Protein AF-A0A223ZF41-F1 (afdb_monomer)

Radius of gyration: 22.11 Å; Cα contacts (8 Å, |Δi|>4): 193; chains: 1; bounding box: 45×50×50 Å

Sequence (169 aa):
MKNIIARFKVYTRKSFEDLRRVLDEKYCWKCPQRSTRENIGCREADAWMRLRSALEDELRAHLMETLGRDQFDRVLLRMRERECTGDLRIIRRRGEYLVVVDSVSGIKIGHEVLVGSRVLRVKKLAGVRLITDHGEHPLHEIEGRVLGRIGPRHQLYRELMNWRNGNGS

pLDDT: mean 87.87, std 9.09, range [41.66, 97.25]

Solvent-accessible surface area (backbone atoms only — not comparable to full-atom values): 9514 Å² total; per-residue (Å²): 110,74,67,59,57,49,52,49,53,53,52,52,52,50,54,44,54,54,46,36,50,52,43,47,73,73,51,39,79,79,37,94,58,48,94,48,49,90,78,68,44,62,53,61,51,52,38,49,54,52,54,50,49,52,51,54,51,51,53,50,51,53,42,38,72,74,56,34,68,74,53,32,50,47,53,50,31,53,53,46,59,72,70,45,66,75,44,81,43,79,44,82,53,98,88,24,34,36,36,28,33,43,40,64,73,88,74,52,71,69,41,40,31,30,41,84,99,41,81,40,43,32,68,43,81,56,90,67,27,36,31,36,82,88,46,78,42,52,49,61,59,37,65,14,34,52,79,46,74,40,38,86,88,35,75,67,36,56,56,57,53,50,54,57,59,64,76,70,111

Nearest PDB structures (foldseek):
  4ylb-assembly1_D  TM=3.754E-01  e=7.668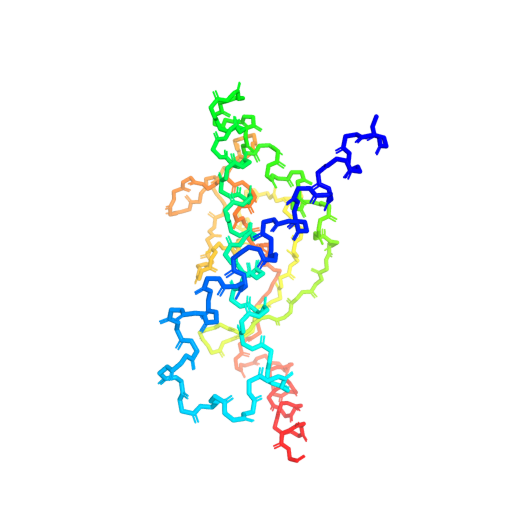E+00  Saccharolobus solfataricus 98/2
  4uoi-assembly4_B-3  TM=2.811E-01  e=7.227E+00  Hepatitis C virus (isolate H77)
  1s9v-assembly1_B  TM=2.326E-01  e=8.137E+00  Homo sapiens

Structure (mmCIF, N/CA/C/O backbone):
data_AF-A0A223ZF41-F1
#
_entry.id   AF-A0A223ZF41-F1
#
loop_
_atom_site.group_PDB
_atom_site.id
_atom_site.type_symbol
_atom_site.label_atom_id
_atom_site.label_alt_id
_atom_site.label_comp_id
_atom_site.label_asym_id
_atom_site.label_entity_id
_atom_site.label_seq_id
_atom_site.pdbx_PDB_ins_code
_atom_site.Cartn_x
_atom_site.Cartn_y
_atom_site.Cartn_z
_atom_site.occupancy
_atom_site.B_iso_or_equiv
_atom_site.auth_seq_id
_atom_site.auth_comp_id
_atom_site.auth_asym_id
_atom_site.auth_atom_id
_atom_site.pdbx_PDB_model_num
ATOM 1 N N . MET A 1 1 ? -0.653 12.773 -23.889 1.00 60.06 1 MET A N 1
ATOM 2 C CA . MET A 1 1 ? -0.792 11.591 -22.998 1.00 60.06 1 MET A CA 1
ATOM 3 C C . MET A 1 1 ? -0.501 10.254 -23.685 1.00 60.06 1 MET A C 1
ATOM 5 O O . MET A 1 1 ? 0.450 9.608 -23.266 1.00 60.06 1 MET A O 1
ATOM 9 N N . LYS A 1 2 ? -1.228 9.845 -24.746 1.00 68.44 2 LYS A N 1
ATOM 10 C CA . LYS A 1 2 ? -1.024 8.532 -25.414 1.00 68.44 2 LYS A CA 1
ATOM 11 C C . LYS A 1 2 ? 0.433 8.260 -25.850 1.00 68.44 2 LYS A C 1
ATOM 13 O O . LYS A 1 2 ? 0.924 7.158 -25.640 1.00 68.44 2 LYS A O 1
ATOM 18 N N . ASN A 1 3 ? 1.145 9.274 -26.354 1.00 87.19 3 ASN A N 1
ATOM 19 C CA . ASN A 1 3 ? 2.551 9.157 -26.775 1.00 87.19 3 ASN A CA 1
ATOM 20 C C . ASN A 1 3 ? 3.526 8.903 -25.594 1.00 87.19 3 ASN A C 1
ATOM 22 O O . ASN A 1 3 ? 4.426 8.076 -25.691 1.00 87.19 3 ASN A O 1
ATOM 26 N N . ILE A 1 4 ? 3.318 9.534 -24.430 1.00 92.25 4 ILE A N 1
ATOM 27 C CA . ILE A 1 4 ? 4.204 9.358 -23.260 1.00 92.25 4 ILE A CA 1
ATOM 28 C C . ILE A 1 4 ? 4.095 7.933 -22.708 1.00 92.25 4 ILE A C 1
ATOM 30 O O . ILE A 1 4 ? 5.114 7.278 -22.514 1.00 92.25 4 ILE A O 1
ATOM 34 N N . ILE A 1 5 ? 2.867 7.432 -22.530 1.00 92.81 5 ILE A N 1
ATOM 35 C CA . ILE A 1 5 ? 2.628 6.061 -22.053 1.00 92.81 5 ILE A CA 1
ATOM 36 C C . ILE A 1 5 ? 3.175 5.039 -23.057 1.00 92.81 5 ILE A C 1
ATOM 38 O O . ILE A 1 5 ? 3.758 4.038 -22.652 1.00 92.81 5 ILE A O 1
ATOM 42 N N . ALA A 1 6 ? 3.025 5.284 -24.363 1.00 93.25 6 ALA A N 1
ATOM 43 C CA . ALA A 1 6 ? 3.580 4.405 -25.390 1.00 93.25 6 ALA A CA 1
ATOM 44 C C . ALA A 1 6 ? 5.115 4.339 -25.325 1.00 93.25 6 ALA A C 1
ATOM 46 O O . ALA A 1 6 ? 5.667 3.241 -25.306 1.00 93.25 6 ALA A O 1
ATOM 47 N N . ARG A 1 7 ? 5.799 5.488 -25.210 1.00 94.81 7 ARG A N 1
ATOM 48 C CA . ARG A 1 7 ? 7.260 5.522 -25.018 1.00 94.81 7 ARG A CA 1
ATOM 49 C C . ARG A 1 7 ? 7.679 4.784 -23.754 1.00 94.81 7 ARG A C 1
ATOM 51 O O . ARG A 1 7 ? 8.583 3.961 -23.817 1.00 94.81 7 ARG A O 1
ATOM 58 N N . PHE A 1 8 ? 6.991 5.022 -22.636 1.00 93.81 8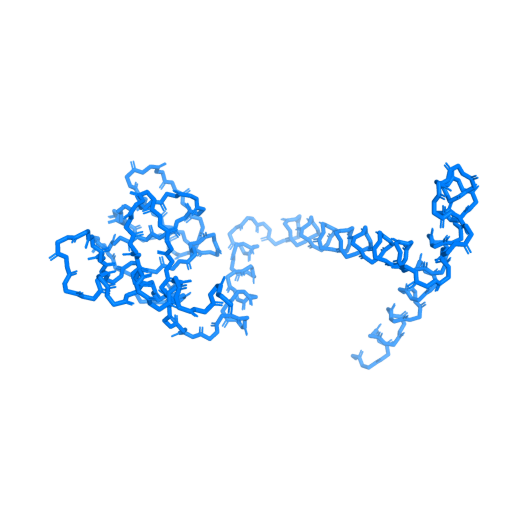 PHE A N 1
ATOM 59 C CA . PHE A 1 8 ? 7.268 4.313 -21.388 1.00 93.81 8 PHE A CA 1
ATOM 60 C C . PHE A 1 8 ? 7.153 2.796 -21.569 1.00 93.81 8 PHE A C 1
ATOM 62 O O . PHE A 1 8 ? 8.096 2.083 -21.254 1.00 93.81 8 PHE A O 1
ATOM 69 N N . LYS A 1 9 ? 6.073 2.304 -22.194 1.00 93.12 9 LYS A N 1
ATOM 70 C CA . LYS A 1 9 ? 5.897 0.871 -22.490 1.00 93.12 9 LYS A CA 1
ATOM 71 C C . LYS A 1 9 ? 7.050 0.280 -23.310 1.00 93.12 9 LYS A C 1
ATOM 73 O O . LYS A 1 9 ? 7.448 -0.853 -23.048 1.00 93.12 9 LYS A O 1
ATOM 78 N N . VAL A 1 10 ? 7.583 1.022 -24.285 1.00 95.00 10 VAL A N 1
ATOM 79 C CA . VAL A 1 10 ? 8.747 0.584 -25.078 1.00 95.00 10 VAL A CA 1
ATOM 80 C C . VAL A 1 10 ? 9.994 0.470 -24.199 1.00 95.00 10 VAL A C 1
ATOM 82 O O . VAL A 1 10 ? 10.665 -0.561 -24.237 1.00 95.00 10 VAL A O 1
ATOM 85 N N . TYR A 1 11 ? 10.276 1.480 -23.371 1.00 94.94 11 TYR A N 1
ATOM 86 C CA . TYR A 1 11 ? 11.411 1.441 -22.446 1.00 94.94 11 TYR A CA 1
ATOM 87 C C . TYR A 1 11 ? 11.28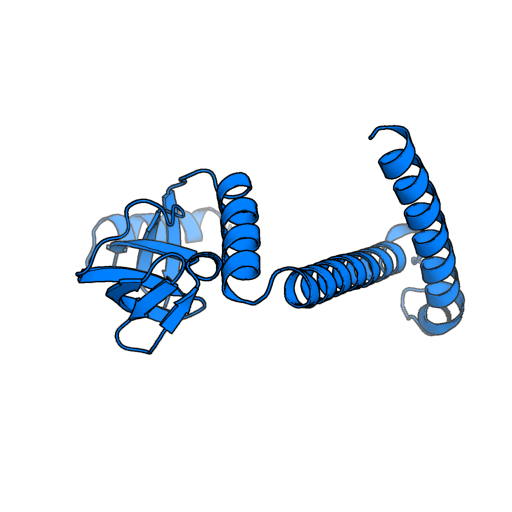1 0.311 -21.425 1.00 94.94 11 TYR A C 1
ATOM 89 O O . TYR A 1 11 ? 12.223 -0.456 -21.257 1.00 94.94 11 TYR A O 1
ATOM 97 N N . THR A 1 12 ? 10.106 0.140 -20.813 1.00 94.38 12 THR A N 1
ATOM 98 C CA . THR A 1 12 ? 9.855 -0.936 -19.846 1.00 94.38 12 THR A CA 1
ATOM 99 C C . THR A 1 12 ? 10.089 -2.311 -20.463 1.00 94.38 12 THR A C 1
ATOM 101 O O . THR A 1 12 ? 10.725 -3.151 -19.830 1.00 94.38 12 THR A O 1
ATOM 104 N N . ARG A 1 13 ? 9.629 -2.545 -21.703 1.00 95.31 13 ARG A N 1
ATOM 105 C CA . ARG A 1 13 ? 9.873 -3.815 -22.405 1.00 95.31 13 ARG A CA 1
ATOM 106 C C . ARG A 1 13 ? 11.367 -4.074 -22.569 1.00 95.31 13 ARG A C 1
ATOM 108 O O . ARG A 1 13 ? 11.830 -5.153 -22.217 1.00 95.31 13 ARG A O 1
ATOM 115 N N . LYS A 1 14 ? 12.111 -3.074 -23.049 1.00 96.25 14 LYS A N 1
ATOM 116 C CA . LYS A 1 14 ? 13.558 -3.190 -23.236 1.00 96.25 14 LYS A CA 1
ATOM 117 C C . LYS A 1 14 ? 14.272 -3.482 -21.912 1.00 96.25 14 LYS A C 1
ATOM 119 O O . LYS A 1 14 ? 15.023 -4.445 -21.831 1.00 96.25 14 LYS A O 1
ATOM 124 N N . SER A 1 15 ? 13.985 -2.713 -20.859 1.00 96.44 15 SER A N 1
ATOM 125 C CA . SER A 1 15 ? 14.578 -2.923 -19.532 1.00 96.44 15 SER A CA 1
ATOM 126 C C . SER A 1 15 ? 14.270 -4.309 -18.962 1.00 96.44 15 SER A C 1
ATOM 128 O O . SER A 1 15 ? 15.139 -4.923 -18.347 1.00 96.44 15 SER A O 1
ATOM 130 N N . PHE A 1 16 ? 13.056 -4.822 -19.182 1.00 95.94 16 PHE A N 1
ATOM 131 C CA . PHE A 1 16 ? 12.674 -6.174 -18.774 1.00 95.94 16 PHE A CA 1
ATOM 132 C C . PHE A 1 16 ? 13.467 -7.249 -19.521 1.00 95.94 16 PHE A C 1
ATOM 134 O O . PHE A 1 16 ? 13.993 -8.168 -18.896 1.00 95.94 16 PHE A O 1
ATOM 141 N N . GLU A 1 17 ? 13.594 -7.130 -20.843 1.00 95.12 17 GLU A N 1
ATOM 142 C CA . GLU A 1 17 ? 14.361 -8.072 -21.664 1.00 95.12 17 GLU A CA 1
ATOM 143 C C . GLU A 1 17 ? 15.855 -8.062 -21.317 1.00 95.12 17 GLU A C 1
ATOM 145 O O . GLU A 1 17 ? 16.453 -9.134 -21.178 1.00 95.12 17 GLU A O 1
ATOM 150 N N . ASP A 1 18 ? 16.434 -6.875 -21.123 1.00 95.25 18 ASP A N 1
ATOM 151 C CA . ASP A 1 18 ? 17.835 -6.704 -20.736 1.00 95.25 18 ASP A CA 1
ATOM 152 C C . ASP A 1 18 ? 18.101 -7.321 -19.352 1.00 95.25 18 ASP A C 1
ATOM 154 O O . ASP A 1 18 ? 19.029 -8.118 -19.193 1.00 95.25 18 ASP A O 1
ATOM 158 N N . LEU A 1 19 ? 17.248 -7.040 -18.356 1.00 94.12 19 LEU A N 1
ATOM 159 C CA . LEU A 1 19 ? 17.386 -7.619 -17.017 1.00 94.12 19 LEU A CA 1
ATOM 160 C C . LEU A 1 19 ? 17.212 -9.140 -17.037 1.00 94.12 19 LEU A C 1
ATOM 162 O O . LEU A 1 19 ? 17.999 -9.857 -16.420 1.00 94.12 19 LEU A O 1
ATOM 166 N N . ARG A 1 20 ? 16.228 -9.654 -17.781 1.00 91.25 20 ARG A N 1
ATOM 167 C CA . ARG A 1 20 ? 16.022 -11.099 -17.929 1.00 91.25 20 ARG A CA 1
ATOM 168 C C . ARG A 1 20 ? 17.251 -11.789 -18.526 1.00 91.25 20 ARG A C 1
ATOM 170 O O . ARG A 1 20 ? 17.606 -12.874 -18.068 1.00 91.25 20 ARG A O 1
ATOM 177 N N . ARG A 1 21 ? 17.908 -11.169 -19.514 1.00 90.31 21 ARG A N 1
ATOM 178 C CA . ARG A 1 21 ? 19.146 -11.692 -20.114 1.00 90.31 21 ARG A CA 1
ATOM 179 C C . ARG A 1 21 ? 20.269 -11.768 -19.081 1.00 90.31 21 ARG A C 1
ATOM 181 O O . ARG A 1 21 ? 20.861 -12.829 -18.910 1.00 90.31 21 ARG A O 1
ATOM 188 N N . VAL A 1 22 ? 20.486 -10.691 -18.323 1.00 91.19 22 VAL A N 1
ATOM 189 C CA . VAL A 1 22 ? 21.482 -10.664 -17.237 1.00 91.19 22 VAL A CA 1
ATOM 190 C C . VAL A 1 22 ? 21.189 -11.733 -16.181 1.00 91.19 22 VAL A C 1
ATOM 192 O O . VAL A 1 22 ? 22.113 -12.386 -15.694 1.00 91.19 22 VAL A O 1
ATOM 195 N N . LEU A 1 23 ? 19.916 -11.935 -15.825 1.00 88.69 23 LEU A N 1
ATOM 196 C CA . LEU A 1 23 ? 19.520 -12.970 -14.871 1.00 88.69 23 LEU A CA 1
ATOM 197 C C . LEU A 1 23 ? 19.836 -14.378 -15.387 1.00 88.69 23 LEU A C 1
ATOM 199 O O . LEU A 1 23 ? 20.338 -15.212 -14.627 1.00 88.69 23 LEU A O 1
ATOM 203 N N . ASP A 1 24 ? 19.606 -14.630 -16.677 1.00 84.12 24 ASP A N 1
ATOM 204 C CA . ASP A 1 24 ? 19.948 -15.914 -17.283 1.00 84.12 24 ASP A CA 1
ATOM 205 C C . ASP A 1 24 ? 21.458 -16.175 -17.272 1.00 84.12 24 ASP A C 1
ATOM 207 O O . ASP A 1 24 ? 21.911 -17.235 -16.832 1.00 84.12 24 ASP A O 1
ATOM 211 N N . GLU A 1 25 ? 22.232 -15.177 -17.695 1.00 84.25 25 GLU A N 1
ATOM 212 C CA . GLU A 1 25 ? 23.687 -15.259 -17.818 1.00 84.25 25 GLU A CA 1
ATOM 213 C C . GLU A 1 25 ? 24.388 -15.387 -16.464 1.00 84.25 25 GLU A C 1
ATOM 215 O O . GLU A 1 25 ? 25.372 -16.114 -16.350 1.00 84.25 25 GLU A O 1
ATOM 220 N N . LYS A 1 26 ? 23.905 -14.693 -15.425 1.00 81.44 26 LYS A N 1
ATOM 221 C CA . LYS A 1 26 ? 24.611 -14.606 -14.135 1.00 81.44 26 LYS A CA 1
ATOM 222 C C . LYS A 1 26 ? 24.106 -15.574 -13.074 1.00 81.44 26 LYS A C 1
ATOM 224 O O . LYS A 1 26 ? 24.909 -16.020 -12.255 1.00 81.44 26 LYS A O 1
ATOM 229 N N . TYR A 1 27 ? 22.815 -15.902 -13.076 1.00 75.94 27 TYR A N 1
ATOM 230 C CA . TYR A 1 27 ? 22.189 -16.629 -11.968 1.00 75.94 27 TYR A CA 1
ATOM 231 C C . TYR A 1 27 ? 21.647 -17.995 -12.393 1.00 75.94 27 TYR A C 1
ATOM 233 O O . TYR A 1 27 ? 21.815 -18.975 -11.664 1.00 75.94 27 TYR A O 1
ATOM 241 N N . CYS A 1 28 ? 21.058 -18.115 -13.584 1.00 75.94 28 CYS A N 1
ATOM 242 C CA . CYS A 1 28 ? 20.415 -19.369 -13.987 1.00 75.94 28 CYS A CA 1
ATOM 243 C C . CYS A 1 28 ? 21.384 -20.492 -14.349 1.00 75.94 28 CYS A C 1
ATOM 245 O O . CYS A 1 28 ? 21.023 -21.661 -14.217 1.00 75.94 28 CYS A O 1
ATOM 247 N N . TRP A 1 29 ? 22.616 -20.186 -14.754 1.00 70.50 29 TRP A N 1
ATOM 248 C CA . TRP A 1 29 ? 23.597 -21.225 -15.076 1.00 70.50 29 TRP A CA 1
ATOM 249 C C . TRP A 1 29 ? 24.013 -22.075 -13.861 1.00 70.50 29 TRP A C 1
ATOM 251 O O . TRP A 1 29 ? 24.366 -23.238 -14.048 1.00 70.50 29 TRP A O 1
ATOM 261 N N . LYS A 1 30 ? 23.918 -21.529 -12.635 1.00 72.69 30 LYS A N 1
ATOM 262 C CA . LYS A 1 30 ? 24.145 -22.251 -11.364 1.00 72.69 30 LYS A CA 1
ATOM 263 C C . LYS A 1 30 ? 22.863 -22.811 -10.738 1.00 72.69 30 LYS A C 1
ATOM 265 O O . LYS A 1 30 ? 22.918 -23.392 -9.658 1.00 72.69 30 LYS A O 1
ATOM 270 N N . CYS A 1 31 ? 21.703 -22.596 -11.357 1.00 79.56 31 CYS A N 1
ATOM 271 C CA . CYS A 1 31 ? 20.427 -22.973 -10.765 1.00 79.56 31 CYS A CA 1
ATOM 272 C C . CYS A 1 31 ? 20.199 -24.492 -10.889 1.00 79.56 31 CYS A C 1
ATOM 274 O O . CYS A 1 31 ? 20.247 -25.013 -12.005 1.00 79.56 31 CYS A O 1
ATOM 276 N N . PRO A 1 32 ? 19.873 -25.211 -9.797 1.00 78.06 32 PRO A N 1
ATOM 277 C CA . PRO A 1 32 ? 19.531 -26.637 -9.859 1.00 78.06 32 PRO A CA 1
ATOM 278 C C . PRO A 1 32 ? 18.346 -26.937 -10.788 1.00 78.06 32 PRO A C 1
ATOM 280 O O . PRO A 1 32 ? 18.256 -28.016 -11.361 1.00 78.06 32 PRO A O 1
ATOM 283 N N . GLN A 1 33 ? 17.460 -25.957 -10.983 1.00 78.06 33 GLN A N 1
ATOM 284 C CA . GLN A 1 33 ? 16.295 -26.041 -11.866 1.00 78.06 33 GLN A CA 1
ATOM 285 C C . GLN A 1 33 ? 16.577 -25.514 -13.284 1.00 78.06 33 GLN A C 1
ATOM 287 O O . GLN A 1 33 ? 15.661 -25.157 -14.024 1.00 78.06 33 GLN A O 1
ATOM 292 N N . ARG A 1 34 ? 17.848 -25.440 -13.700 1.00 76.75 34 ARG A N 1
ATOM 293 C CA . ARG A 1 34 ? 18.230 -24.929 -15.026 1.00 76.75 34 ARG A CA 1
ATOM 294 C C . ARG A 1 34 ? 17.570 -25.698 -16.173 1.00 76.75 34 ARG A C 1
ATOM 296 O O . ARG A 1 34 ? 17.191 -25.075 -17.159 1.00 76.75 34 ARG A O 1
ATOM 303 N N . SER A 1 35 ? 17.422 -27.017 -16.052 1.00 76.75 35 SER A N 1
ATOM 304 C CA . SER A 1 35 ? 16.801 -27.876 -17.074 1.00 76.75 35 SER A CA 1
ATOM 305 C C . SER A 1 35 ? 15.306 -27.607 -17.274 1.00 76.75 35 SER A C 1
ATOM 307 O O . SER A 1 35 ? 14.774 -27.907 -18.335 1.00 76.75 35 SER A O 1
ATOM 309 N N . THR A 1 36 ? 14.636 -27.005 -16.291 1.00 76.50 36 THR A N 1
ATOM 310 C CA . THR A 1 36 ? 13.204 -26.667 -16.324 1.00 76.50 36 THR A CA 1
ATOM 311 C C . THR A 1 36 ? 12.955 -25.156 -16.336 1.00 76.50 36 THR A C 1
ATOM 313 O O . THR A 1 36 ? 11.812 -24.712 -16.223 1.00 76.50 36 THR A O 1
ATOM 316 N N . ARG A 1 37 ? 14.005 -24.342 -16.525 1.00 70.69 37 ARG A N 1
ATOM 317 C CA . ARG A 1 37 ? 13.960 -22.870 -16.410 1.00 70.69 37 ARG A CA 1
ATOM 318 C C . ARG A 1 37 ? 12.952 -22.184 -17.333 1.00 70.69 37 ARG A C 1
ATOM 320 O O . ARG A 1 37 ? 12.491 -21.094 -17.012 1.00 70.69 37 ARG A O 1
ATOM 327 N N . GLU A 1 38 ? 12.630 -22.794 -18.468 1.00 75.81 38 GLU A N 1
ATOM 328 C CA . GLU A 1 38 ? 11.662 -22.260 -19.435 1.00 75.81 38 GLU A CA 1
ATOM 329 C C . GLU A 1 38 ? 10.212 -22.426 -18.965 1.00 75.81 38 GLU A C 1
ATOM 331 O O . GLU A 1 38 ? 9.354 -21.649 -19.366 1.00 75.81 38 GLU A O 1
ATOM 336 N N . ASN A 1 39 ? 9.958 -23.362 -18.044 1.00 78.31 39 ASN A N 1
ATOM 337 C CA . ASN A 1 39 ? 8.616 -23.693 -17.563 1.00 78.31 39 ASN A CA 1
ATOM 338 C C . ASN A 1 39 ? 8.309 -23.124 -16.168 1.00 78.31 39 ASN A C 1
ATOM 340 O O . ASN A 1 39 ? 7.146 -23.057 -15.784 1.00 78.31 39 ASN A O 1
ATOM 344 N N . ILE A 1 40 ? 9.328 -22.725 -15.395 1.00 82.25 40 ILE A N 1
ATOM 345 C CA . ILE A 1 40 ? 9.148 -22.267 -14.003 1.00 82.25 40 ILE A CA 1
ATOM 346 C C . ILE A 1 40 ? 8.923 -20.747 -13.913 1.00 82.25 40 ILE A C 1
ATOM 348 O O . ILE A 1 40 ? 8.259 -20.274 -12.994 1.00 82.25 40 ILE A O 1
ATOM 352 N N . GLY A 1 41 ? 9.462 -19.957 -14.849 1.00 84.31 41 GLY A N 1
ATOM 353 C CA . GLY A 1 41 ? 9.235 -18.504 -14.886 1.00 84.31 41 GLY A CA 1
ATOM 354 C C . GLY A 1 41 ? 9.927 -17.692 -13.776 1.00 84.31 41 GLY A C 1
ATOM 355 O O . GLY A 1 41 ? 9.583 -16.531 -13.556 1.00 84.31 41 GLY A O 1
ATOM 356 N N . CYS A 1 42 ? 10.907 -18.263 -13.060 1.00 85.50 42 CYS A N 1
ATOM 357 C CA . CYS A 1 42 ? 11.597 -17.572 -11.957 1.00 85.50 42 CYS A CA 1
ATOM 358 C C . CYS A 1 42 ? 12.269 -16.258 -12.381 1.00 85.50 42 CYS A C 1
ATOM 360 O O . CYS A 1 42 ? 12.258 -15.293 -11.622 1.00 85.50 42 CYS A O 1
ATOM 362 N N . ARG A 1 43 ? 12.872 -16.214 -13.578 1.00 88.00 43 ARG A N 1
ATOM 363 C CA . ARG A 1 43 ? 13.569 -15.013 -14.075 1.00 88.00 43 ARG A CA 1
ATOM 364 C C . ARG A 1 43 ? 12.584 -13.898 -14.372 1.00 88.00 43 ARG A C 1
ATOM 366 O O . ARG A 1 43 ? 12.850 -12.748 -14.056 1.00 88.00 43 ARG A O 1
ATOM 373 N N . GLU A 1 44 ? 11.463 -14.246 -14.992 1.00 90.75 44 GLU A N 1
ATOM 374 C CA . GLU A 1 44 ? 10.383 -13.328 -15.315 1.00 90.75 44 GLU A CA 1
ATOM 375 C C . GLU A 1 44 ? 9.791 -12.735 -14.035 1.00 90.75 44 GLU A C 1
ATOM 377 O O . GLU A 1 44 ? 9.614 -11.520 -13.959 1.00 90.75 44 GLU A O 1
ATOM 382 N N . ALA A 1 45 ? 9.566 -13.567 -13.014 1.00 89.94 45 ALA A N 1
ATOM 383 C CA . ALA A 1 45 ? 9.113 -13.116 -11.703 1.00 89.94 45 ALA A CA 1
ATOM 384 C C . ALA A 1 45 ? 10.133 -12.180 -11.028 1.00 89.94 45 ALA A C 1
ATOM 386 O O . ALA A 1 45 ? 9.762 -11.086 -10.606 1.00 89.94 45 ALA A O 1
ATOM 387 N N . ASP A 1 46 ? 11.417 -12.555 -10.971 1.00 90.31 46 ASP A N 1
ATOM 388 C CA . ASP A 1 46 ? 12.461 -11.723 -10.350 1.00 90.31 46 ASP A CA 1
ATOM 389 C C . ASP A 1 46 ? 12.655 -10.393 -11.098 1.00 90.31 46 ASP A C 1
ATOM 391 O O . ASP A 1 46 ? 12.670 -9.323 -10.487 1.00 90.31 46 ASP A O 1
ATOM 395 N N . ALA A 1 47 ? 12.712 -10.430 -12.433 1.00 92.75 47 ALA A N 1
ATOM 396 C CA . ALA A 1 47 ? 12.805 -9.228 -13.258 1.00 92.75 47 ALA A CA 1
ATOM 397 C C . ALA A 1 47 ? 11.595 -8.303 -13.055 1.00 92.75 47 ALA A C 1
ATOM 399 O O . ALA A 1 47 ? 11.765 -7.091 -12.910 1.00 92.75 47 ALA A O 1
ATOM 400 N N . TRP A 1 48 ? 10.384 -8.869 -13.004 1.00 94.19 48 TRP A N 1
ATOM 401 C CA . TRP A 1 48 ? 9.156 -8.121 -12.746 1.00 94.19 48 TRP A CA 1
ATOM 402 C C . TRP A 1 48 ? 9.194 -7.423 -11.386 1.00 94.19 48 TRP A C 1
ATOM 404 O O . TRP A 1 48 ? 8.962 -6.216 -11.315 1.00 94.19 48 TRP A O 1
ATOM 414 N N . MET A 1 49 ? 9.520 -8.153 -10.313 1.00 93.50 49 MET A N 1
ATOM 415 C CA . MET A 1 49 ? 9.573 -7.588 -8.961 1.00 93.50 49 MET A CA 1
ATOM 416 C C . MET A 1 49 ? 10.601 -6.458 -8.857 1.00 93.50 49 MET A C 1
ATOM 418 O O . MET A 1 49 ? 10.283 -5.395 -8.325 1.00 93.50 49 MET A O 1
ATOM 422 N N . ARG A 1 50 ? 11.810 -6.656 -9.400 1.00 94.38 50 ARG A N 1
ATOM 423 C CA . ARG A 1 50 ? 12.885 -5.653 -9.344 1.00 94.38 50 ARG A CA 1
ATOM 424 C C . ARG A 1 50 ? 12.535 -4.382 -10.104 1.00 94.38 50 ARG A C 1
ATOM 426 O O . ARG A 1 50 ? 12.727 -3.293 -9.574 1.00 94.38 50 ARG A O 1
ATOM 433 N N . LEU A 1 51 ? 12.012 -4.505 -11.326 1.00 95.62 51 LEU A N 1
ATOM 434 C CA . LEU A 1 51 ? 11.646 -3.336 -12.130 1.00 95.62 51 LEU A CA 1
ATOM 435 C C . LEU A 1 51 ? 10.443 -2.597 -11.554 1.00 95.62 51 LEU A C 1
ATOM 437 O O . LEU A 1 51 ? 10.421 -1.369 -11.580 1.00 95.62 51 LEU A O 1
ATOM 441 N N . ARG A 1 52 ? 9.467 -3.328 -11.004 1.00 95.00 52 ARG A N 1
ATOM 442 C CA . ARG A 1 52 ? 8.344 -2.721 -10.292 1.00 95.00 52 ARG A CA 1
ATOM 443 C C . ARG A 1 52 ? 8.826 -1.931 -9.073 1.00 95.00 52 ARG A C 1
ATOM 445 O O . ARG A 1 52 ? 8.440 -0.775 -8.947 1.00 95.00 52 ARG A O 1
ATOM 452 N N . SER A 1 53 ? 9.676 -2.523 -8.228 1.00 93.81 53 SER A N 1
ATOM 453 C CA . SER A 1 53 ? 10.235 -1.832 -7.055 1.00 93.81 53 SER A CA 1
ATOM 454 C C . SER A 1 53 ? 10.996 -0.582 -7.475 1.00 93.81 53 SER A C 1
ATOM 456 O O . SER A 1 53 ? 10.677 0.497 -7.005 1.00 93.81 53 SER A O 1
ATOM 458 N N . ALA A 1 54 ? 11.915 -0.698 -8.440 1.00 95.62 54 ALA A N 1
ATOM 459 C CA . ALA A 1 54 ? 12.713 0.435 -8.903 1.00 95.62 54 ALA A CA 1
ATOM 460 C C . ALA A 1 54 ? 11.851 1.587 -9.449 1.00 95.62 54 ALA A C 1
ATOM 462 O O . ALA A 1 54 ? 12.138 2.750 -9.186 1.00 95.62 54 ALA A O 1
ATOM 463 N N . LEU A 1 55 ? 10.779 1.275 -10.188 1.00 95.06 55 LEU A N 1
ATOM 464 C CA . LEU A 1 55 ? 9.831 2.284 -10.660 1.00 95.06 55 LEU A CA 1
ATOM 465 C C . LEU A 1 55 ? 9.091 2.958 -9.499 1.00 95.06 55 LEU A C 1
ATOM 467 O O . LEU A 1 55 ? 8.973 4.180 -9.482 1.00 95.06 55 LEU A O 1
ATOM 471 N N . GLU A 1 56 ? 8.553 2.171 -8.566 1.00 92.31 56 GLU A N 1
ATOM 472 C CA . GLU A 1 56 ? 7.829 2.702 -7.409 1.00 92.31 56 GLU A CA 1
ATOM 473 C C . GLU A 1 56 ? 8.747 3.559 -6.524 1.00 92.31 56 GLU A C 1
ATOM 475 O O . GLU A 1 56 ? 8.338 4.641 -6.104 1.00 92.31 56 GLU A O 1
ATOM 480 N N . ASP A 1 57 ? 9.986 3.120 -6.297 1.00 93.88 57 ASP A N 1
ATOM 481 C CA . ASP A 1 57 ? 10.996 3.827 -5.508 1.00 93.88 57 ASP A CA 1
ATOM 482 C C . ASP A 1 57 ? 11.372 5.168 -6.152 1.00 93.88 57 ASP A C 1
ATOM 484 O O . ASP A 1 57 ? 11.321 6.202 -5.484 1.00 93.88 57 ASP A O 1
ATOM 488 N N . GLU A 1 58 ? 11.656 5.181 -7.459 1.00 95.44 58 GLU A N 1
ATOM 489 C CA . GLU A 1 58 ? 12.000 6.403 -8.198 1.00 95.44 58 GLU A CA 1
ATOM 490 C C . GLU A 1 58 ? 10.837 7.404 -8.210 1.00 95.44 58 GLU A C 1
ATOM 492 O O . GLU A 1 58 ? 11.019 8.589 -7.934 1.00 95.44 58 GLU A O 1
ATOM 497 N N . LEU A 1 59 ? 9.609 6.936 -8.465 1.00 93.62 59 LEU A N 1
ATOM 498 C CA . LEU A 1 59 ? 8.429 7.803 -8.434 1.00 93.62 59 LEU A CA 1
ATOM 499 C C . LEU A 1 59 ? 8.197 8.382 -7.036 1.00 93.62 59 LEU A C 1
ATOM 501 O O . LEU A 1 59 ? 7.861 9.560 -6.910 1.00 93.62 59 LEU A O 1
ATOM 505 N N . ARG A 1 60 ? 8.380 7.581 -5.981 1.00 92.25 60 ARG A N 1
ATOM 506 C CA . ARG A 1 60 ? 8.246 8.050 -4.596 1.00 92.25 60 ARG A CA 1
ATOM 507 C C . ARG A 1 60 ? 9.307 9.091 -4.255 1.00 92.25 60 ARG A C 1
ATOM 509 O O . ARG A 1 60 ? 8.952 10.131 -3.705 1.00 92.25 60 ARG A O 1
ATOM 516 N N . ALA A 1 61 ? 10.567 8.831 -4.597 1.00 93.31 61 ALA A N 1
ATOM 517 C CA . ALA A 1 61 ? 11.672 9.756 -4.367 1.00 93.31 61 ALA A CA 1
ATOM 518 C C . ALA A 1 61 ? 11.436 11.087 -5.094 1.00 93.31 61 ALA A C 1
ATOM 520 O O . ALA A 1 61 ? 11.444 12.142 -4.460 1.00 93.31 61 ALA A O 1
ATOM 521 N N . HIS A 1 62 ? 11.106 11.030 -6.387 1.00 94.25 62 HIS A N 1
ATOM 522 C CA . HIS A 1 62 ? 10.861 12.217 -7.198 1.00 94.25 62 HIS A CA 1
ATOM 523 C C . HIS A 1 62 ? 9.671 13.045 -6.690 1.00 94.25 62 HIS A C 1
ATOM 525 O O . HIS A 1 62 ? 9.743 14.272 -6.612 1.00 94.25 62 HIS A O 1
ATOM 531 N N . LEU A 1 63 ? 8.565 12.399 -6.302 1.00 94.25 63 LEU A N 1
ATOM 532 C CA . LEU A 1 63 ? 7.410 13.105 -5.740 1.00 94.25 63 LEU A CA 1
ATOM 533 C C . LEU A 1 63 ? 7.721 13.723 -4.370 1.00 94.25 63 LEU A C 1
ATOM 535 O O . LEU A 1 63 ? 7.262 14.829 -4.089 1.00 94.25 63 LEU A O 1
ATOM 539 N N . MET A 1 64 ? 8.493 13.036 -3.523 1.00 91.94 64 MET A N 1
ATOM 540 C CA . MET A 1 64 ? 8.915 13.569 -2.225 1.00 91.94 64 MET A CA 1
ATOM 541 C C . MET A 1 64 ? 9.801 14.810 -2.393 1.00 91.94 64 MET A C 1
ATOM 543 O O . MET A 1 64 ? 9.587 15.808 -1.705 1.00 91.94 64 MET A O 1
ATOM 547 N N . GLU A 1 65 ? 10.762 14.756 -3.318 1.00 94.44 65 GLU A N 1
ATOM 548 C CA . GLU A 1 65 ? 11.681 15.858 -3.621 1.00 94.44 65 GLU A CA 1
ATOM 549 C C . GLU A 1 65 ? 10.942 17.082 -4.178 1.00 94.44 65 GLU A C 1
ATOM 551 O O . GLU A 1 65 ? 11.204 18.211 -3.768 1.00 94.44 65 GLU A O 1
ATOM 556 N N . THR A 1 66 ? 9.982 16.865 -5.080 1.00 95.25 66 THR A N 1
ATOM 557 C CA . THR A 1 66 ? 9.303 17.955 -5.799 1.00 95.25 66 THR A CA 1
ATOM 558 C C . THR A 1 66 ? 8.140 18.585 -5.034 1.00 95.25 66 THR A C 1
ATOM 560 O O . THR A 1 66 ? 7.917 19.789 -5.154 1.00 95.25 66 THR A O 1
ATOM 563 N N . LEU A 1 67 ? 7.372 17.802 -4.270 1.00 92.31 67 LEU A N 1
ATOM 564 C CA . LEU A 1 67 ? 6.131 18.268 -3.637 1.00 92.31 67 LEU A CA 1
ATOM 565 C C . LEU A 1 67 ? 6.287 18.584 -2.143 1.00 92.31 67 LEU A C 1
ATOM 567 O O . LEU A 1 67 ? 5.442 19.271 -1.561 1.00 92.31 67 LEU A O 1
ATOM 571 N N . GLY A 1 68 ? 7.345 18.074 -1.510 1.00 90.88 68 GLY A N 1
ATOM 572 C CA . GLY A 1 68 ? 7.491 18.083 -0.060 1.00 90.88 68 GLY A CA 1
ATOM 573 C C . GLY A 1 68 ? 6.551 17.093 0.642 1.00 90.88 68 GLY A C 1
ATOM 574 O O . GLY A 1 68 ? 5.596 16.556 0.073 1.00 90.88 68 GLY A O 1
ATOM 575 N N . ARG A 1 69 ? 6.825 16.848 1.928 1.00 88.94 69 ARG A N 1
ATOM 576 C CA . ARG A 1 69 ? 6.263 15.719 2.690 1.00 88.94 69 ARG A CA 1
ATOM 577 C C . ARG A 1 69 ? 4.731 15.693 2.752 1.00 88.94 69 ARG A C 1
ATOM 579 O O . ARG A 1 69 ? 4.126 14.662 2.480 1.00 88.94 69 ARG A O 1
ATOM 586 N N . ASP A 1 70 ? 4.095 16.818 3.063 1.00 88.56 70 ASP A N 1
ATOM 587 C CA . ASP A 1 70 ? 2.637 16.870 3.255 1.00 88.56 70 ASP A CA 1
ATOM 588 C C 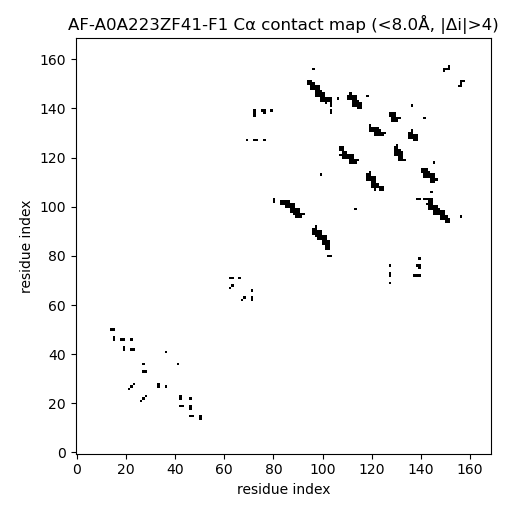. ASP A 1 70 ? 1.855 16.671 1.951 1.00 88.56 70 ASP A C 1
ATOM 590 O O . ASP A 1 70 ? 0.773 16.077 1.944 1.00 88.56 70 ASP A O 1
ATOM 594 N N . GLN A 1 71 ? 2.379 17.179 0.833 1.00 91.25 71 GLN A N 1
ATOM 595 C CA . GLN A 1 71 ? 1.761 16.964 -0.473 1.00 91.25 71 GLN A CA 1
ATOM 596 C C . GLN A 1 71 ? 2.016 15.546 -0.980 1.00 91.25 71 GLN A C 1
ATOM 598 O O . GLN A 1 71 ? 1.105 14.930 -1.532 1.00 91.25 71 GLN A O 1
ATOM 603 N N . PHE A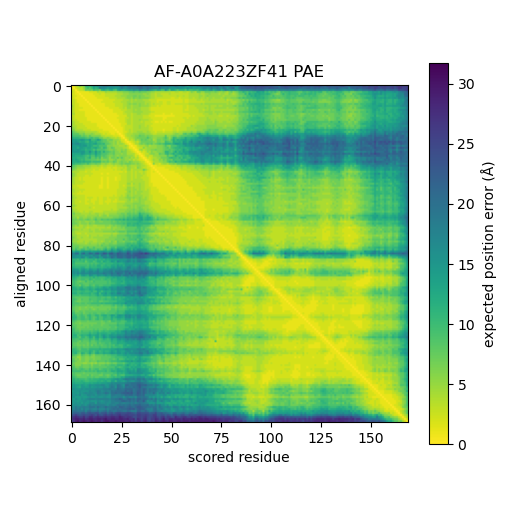 1 72 ? 3.202 14.993 -0.733 1.00 92.94 72 PHE A N 1
ATOM 604 C CA . PHE A 1 72 ? 3.490 13.593 -1.014 1.00 92.94 72 PHE A CA 1
ATOM 605 C C . PHE A 1 72 ? 2.537 12.649 -0.259 1.00 92.94 72 PHE A C 1
ATOM 607 O O . PHE A 1 72 ? 1.904 11.789 -0.877 1.00 92.94 72 PHE A O 1
ATOM 614 N N . ASP A 1 73 ? 2.326 12.878 1.042 1.00 92.38 73 ASP A N 1
ATOM 615 C CA . ASP A 1 73 ? 1.379 12.108 1.861 1.00 92.38 73 ASP A CA 1
ATOM 616 C C . ASP A 1 73 ? -0.053 12.165 1.293 1.00 92.38 73 ASP A C 1
ATOM 618 O O . ASP A 1 73 ? -0.781 11.167 1.336 1.00 92.38 73 ASP A O 1
ATOM 622 N N . ARG A 1 74 ? -0.461 13.312 0.723 1.00 91.62 74 ARG A N 1
ATOM 623 C CA . ARG A 1 74 ? -1.753 13.469 0.028 1.00 91.62 74 ARG A CA 1
ATOM 624 C C . ARG A 1 74 ? -1.823 12.640 -1.249 1.00 91.62 74 ARG A C 1
ATOM 626 O O . ARG A 1 74 ? -2.863 12.038 -1.504 1.00 91.62 74 ARG A O 1
ATOM 633 N N . VAL A 1 75 ? -0.758 12.609 -2.052 1.00 92.56 75 VAL A N 1
ATOM 634 C CA . VAL A 1 75 ? -0.710 11.791 -3.275 1.00 92.56 75 VAL A CA 1
ATOM 635 C C . VAL A 1 75 ? -0.855 10.313 -2.922 1.00 92.56 75 VAL A C 1
ATOM 637 O O . VAL A 1 75 ? -1.713 9.641 -3.495 1.00 92.56 75 VAL A O 1
ATOM 640 N N . LEU A 1 76 ? -0.107 9.829 -1.927 1.00 91.69 76 LEU A N 1
ATOM 641 C CA . LEU A 1 76 ? -0.207 8.443 -1.464 1.00 91.69 76 LEU A CA 1
ATOM 642 C C . LEU A 1 76 ? -1.599 8.106 -0.918 1.00 91.69 76 LEU A C 1
ATOM 644 O O . LEU A 1 76 ? -2.133 7.038 -1.214 1.00 91.69 76 LEU A O 1
ATOM 648 N N . LEU A 1 77 ? -2.226 9.029 -0.181 1.00 89.75 77 LEU A N 1
ATOM 649 C CA . LEU A 1 77 ? -3.605 8.855 0.276 1.00 89.75 77 LEU A CA 1
ATOM 650 C C . LEU A 1 77 ? -4.569 8.706 -0.908 1.00 89.75 77 LEU A C 1
ATOM 652 O O . LEU A 1 77 ? -5.384 7.790 -0.915 1.00 89.75 77 LEU A O 1
ATOM 656 N N . ARG A 1 78 ? -4.444 9.549 -1.940 1.00 89.12 78 ARG A N 1
ATOM 657 C CA . ARG A 1 78 ? -5.286 9.465 -3.145 1.00 89.12 78 ARG A CA 1
ATOM 658 C C . ARG A 1 78 ? -5.069 8.188 -3.944 1.00 89.12 78 ARG A C 1
ATOM 660 O O . ARG A 1 78 ? -6.033 7.670 -4.500 1.00 89.12 78 ARG A O 1
ATOM 667 N N . MET A 1 79 ? -3.831 7.702 -4.035 1.00 87.44 79 MET A N 1
ATOM 668 C CA . MET A 1 79 ? -3.543 6.411 -4.665 1.00 87.44 79 MET A CA 1
ATOM 669 C C . MET A 1 79 ? -4.286 5.301 -3.930 1.00 87.44 79 MET A C 1
ATOM 671 O O . MET A 1 79 ? -5.058 4.568 -4.542 1.00 87.44 79 MET A O 1
ATOM 675 N N . ARG A 1 80 ? -4.154 5.265 -2.603 1.00 84.44 80 ARG A N 1
ATOM 676 C CA . ARG A 1 80 ? -4.813 4.255 -1.785 1.00 84.44 80 ARG A CA 1
ATOM 677 C C . ARG A 1 80 ? -6.339 4.336 -1.832 1.00 84.44 80 ARG A C 1
ATOM 679 O O . ARG A 1 80 ? -6.989 3.310 -1.959 1.00 84.44 80 ARG A O 1
ATOM 686 N N . GLU A 1 81 ? -6.921 5.533 -1.783 1.00 83.88 81 GLU A N 1
ATOM 687 C CA . GLU A 1 81 ? -8.376 5.726 -1.915 1.00 83.88 81 GLU A CA 1
ATOM 688 C C . GLU A 1 81 ? -8.930 5.222 -3.260 1.00 83.88 81 GLU A C 1
ATOM 690 O O . GLU A 1 81 ? -10.110 4.899 -3.349 1.00 83.88 81 GLU A O 1
ATOM 695 N N . ARG A 1 82 ? -8.103 5.158 -4.315 1.00 82.19 82 ARG A N 1
ATOM 696 C CA . ARG A 1 82 ? -8.496 4.581 -5.612 1.00 82.19 82 ARG A CA 1
ATOM 697 C C . ARG A 1 82 ? -8.393 3.058 -5.649 1.00 82.19 82 ARG A C 1
ATOM 699 O O . ARG A 1 82 ? -9.088 2.444 -6.451 1.00 82.19 82 ARG A O 1
ATOM 706 N N . GLU A 1 83 ? -7.512 2.477 -4.842 1.00 79.25 83 GLU A N 1
ATOM 707 C CA . GLU A 1 83 ? -7.268 1.031 -4.782 1.00 79.25 83 GLU A CA 1
ATOM 708 C C . GLU A 1 83 ? -8.200 0.327 -3.788 1.00 79.25 83 GLU A C 1
ATOM 710 O O . GLU A 1 83 ? -8.680 -0.769 -4.064 1.00 79.25 83 GLU A O 1
ATOM 715 N N . CYS A 1 84 ? -8.482 0.964 -2.650 1.00 67.81 84 CYS A N 1
ATOM 716 C CA . CYS A 1 84 ? -9.360 0.447 -1.609 1.00 67.81 84 CYS A CA 1
ATOM 717 C C . CYS A 1 84 ? -10.791 0.957 -1.831 1.00 67.81 84 CYS A C 1
ATOM 719 O O . CYS A 1 84 ? -11.157 2.047 -1.381 1.00 67.81 84 CYS A O 1
ATOM 721 N N . THR A 1 85 ? -11.637 0.150 -2.472 1.00 60.97 85 THR A N 1
ATOM 722 C CA . THR A 1 85 ? -13.086 0.236 -2.247 1.00 60.97 85 THR A CA 1
ATOM 723 C C . THR A 1 85 ? -13.355 -0.010 -0.760 1.00 60.97 85 THR A C 1
ATOM 725 O O . THR A 1 85 ? -12.590 -0.713 -0.105 1.00 60.97 85 THR A O 1
ATOM 728 N N . GLY A 1 86 ? -14.355 0.653 -0.170 1.00 67.25 86 GLY A N 1
ATOM 729 C CA . GLY A 1 86 ? -14.619 0.660 1.279 1.00 67.25 86 GLY A CA 1
ATOM 730 C C . GLY A 1 86 ? -15.108 -0.681 1.838 1.00 67.25 86 GLY A C 1
ATOM 731 O O . GLY A 1 86 ? -16.177 -0.743 2.441 1.00 67.25 86 GLY A O 1
ATOM 732 N N . ASP A 1 87 ? -14.332 -1.737 1.640 1.00 82.75 87 ASP A N 1
ATOM 733 C CA . ASP A 1 87 ? -14.717 -3.112 1.876 1.00 82.75 87 ASP A CA 1
ATOM 734 C C . ASP A 1 87 ? -14.524 -3.492 3.344 1.00 82.75 87 ASP A C 1
ATOM 736 O O . ASP A 1 87 ? -13.628 -3.013 4.055 1.00 82.75 87 ASP A O 1
ATOM 740 N N . LEU A 1 88 ? -15.403 -4.378 3.803 1.00 88.25 88 LEU A N 1
ATOM 741 C CA . LEU A 1 88 ? -15.306 -5.006 5.110 1.00 88.25 88 LEU A CA 1
ATOM 742 C C . LEU A 1 88 ? -14.390 -6.223 5.023 1.00 88.25 88 LEU A C 1
ATOM 744 O O . LEU A 1 88 ? -14.577 -7.108 4.191 1.00 88.25 88 LEU A O 1
ATOM 748 N N . ARG A 1 89 ? -13.416 -6.287 5.928 1.00 90.00 89 ARG A N 1
ATOM 749 C CA . ARG A 1 89 ? -12.447 -7.376 6.040 1.00 90.00 89 ARG A CA 1
ATOM 750 C C . ARG A 1 89 ? -12.509 -7.986 7.430 1.00 90.00 89 ARG A C 1
ATOM 752 O O . ARG A 1 89 ? -12.581 -7.272 8.429 1.00 90.00 89 ARG A O 1
ATOM 759 N N . ILE A 1 90 ? -12.431 -9.311 7.493 1.00 90.44 90 ILE A N 1
ATOM 760 C CA . ILE A 1 90 ? -12.238 -10.046 8.742 1.00 90.44 90 ILE A CA 1
ATOM 761 C C . ILE A 1 90 ? -10.799 -10.551 8.753 1.00 90.44 90 ILE A C 1
ATOM 763 O O . ILE A 1 90 ? -10.426 -11.390 7.937 1.00 90.44 90 ILE A O 1
ATOM 767 N N . ILE A 1 91 ? -9.982 -10.038 9.670 1.00 90.50 91 ILE A N 1
ATOM 768 C CA . ILE A 1 91 ? -8.562 -10.401 9.775 1.00 90.50 91 ILE A CA 1
ATOM 769 C C . ILE A 1 91 ? -8.285 -11.117 11.091 1.00 90.50 91 ILE A C 1
ATOM 771 O O . ILE A 1 91 ? -8.791 -10.726 12.139 1.00 90.50 91 ILE A O 1
ATOM 775 N N . ARG A 1 92 ? -7.455 -12.162 11.062 1.00 87.12 92 ARG A N 1
ATOM 776 C CA . ARG A 1 92 ? -7.047 -12.878 12.277 1.00 87.12 92 ARG A CA 1
ATOM 777 C C . ARG A 1 92 ? -5.837 -12.202 12.913 1.00 87.12 92 ARG A C 1
ATOM 779 O O . ARG A 1 92 ? -4.825 -11.993 12.249 1.00 87.12 92 ARG A O 1
ATOM 786 N N . ARG A 1 93 ? -5.902 -11.917 14.215 1.00 83.56 93 ARG A N 1
ATOM 787 C CA . ARG A 1 93 ? -4.819 -11.274 14.961 1.00 83.56 93 ARG A CA 1
ATOM 788 C C . ARG A 1 93 ? -4.830 -11.633 16.443 1.00 83.56 93 ARG A C 1
ATOM 790 O O . ARG A 1 93 ? -5.856 -11.515 17.092 1.00 83.56 93 ARG A O 1
ATOM 797 N N . ARG A 1 94 ? -3.668 -12.018 16.992 1.00 83.38 94 ARG A N 1
ATOM 798 C CA . ARG A 1 94 ? -3.483 -12.338 18.429 1.00 83.38 94 ARG A CA 1
ATOM 799 C C . A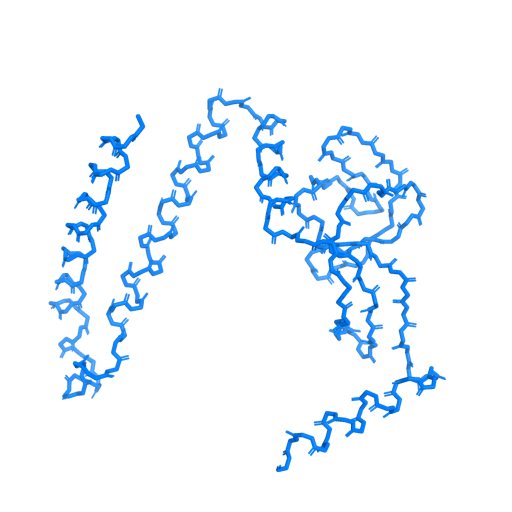RG A 1 94 ? -4.559 -13.288 18.995 1.00 83.38 94 ARG A C 1
ATOM 801 O O . ARG A 1 94 ? -4.993 -13.133 20.125 1.00 83.38 94 ARG A O 1
ATOM 808 N N . GLY A 1 95 ? -4.985 -14.273 18.200 1.00 82.25 95 GLY A N 1
ATOM 809 C CA . GLY A 1 95 ? -6.004 -15.251 18.609 1.00 82.25 95 GLY A CA 1
ATOM 810 C C . GLY A 1 95 ? -7.457 -14.781 18.473 1.00 82.25 95 GLY A C 1
ATOM 811 O O . GLY A 1 95 ? -8.358 -15.558 18.759 1.00 82.25 95 GLY A O 1
ATOM 812 N N . GLU A 1 96 ? -7.695 -13.567 17.984 1.00 88.06 96 GLU A N 1
ATOM 813 C CA . GLU A 1 96 ? -9.027 -13.013 17.733 1.00 88.06 96 GLU A CA 1
ATOM 814 C C . GLU A 1 96 ? -9.209 -12.686 16.249 1.00 88.06 96 GLU A C 1
ATOM 816 O O . GLU A 1 96 ? -8.246 -12.681 15.475 1.00 88.06 96 GLU A O 1
ATOM 821 N N . TYR A 1 97 ? -10.444 -12.394 15.847 1.00 91.56 97 TYR A N 1
ATOM 822 C CA . TYR A 1 97 ? -10.730 -11.806 14.543 1.00 91.56 97 TYR A CA 1
ATOM 823 C C . TYR A 1 97 ? -11.142 -10.345 14.706 1.00 91.56 97 TYR A C 1
ATOM 825 O O . TYR A 1 97 ? -11.924 -10.003 15.589 1.00 91.56 97 TYR A O 1
ATOM 833 N N . LEU A 1 98 ? -10.616 -9.473 13.854 1.00 93.69 98 LEU A N 1
ATOM 834 C CA . LEU A 1 98 ? -10.988 -8.065 13.801 1.00 93.69 98 LEU A CA 1
ATOM 835 C C . LEU A 1 98 ? -11.882 -7.847 12.588 1.00 93.69 98 LEU A C 1
ATOM 837 O O . LEU A 1 98 ? -11.529 -8.268 11.487 1.00 93.69 98 LEU A O 1
ATOM 841 N N . VAL A 1 99 ? -13.002 -7.161 12.796 1.00 93.56 99 VAL A N 1
ATOM 842 C CA . VAL A 1 99 ? -13.826 -6.632 11.708 1.00 93.56 99 VAL A CA 1
ATOM 843 C C . VAL A 1 99 ? -13.295 -5.245 11.384 1.00 93.56 99 VAL A C 1
ATOM 845 O O . VAL A 1 99 ? -13.332 -4.353 12.232 1.00 93.56 99 VAL A O 1
ATOM 848 N N . VAL A 1 100 ? -12.760 -5.073 10.183 1.00 93.81 100 VAL A N 1
ATOM 849 C CA . VAL A 1 100 ? -12.089 -3.852 9.736 1.00 93.81 100 VAL A CA 1
ATOM 850 C C . VAL A 1 100 ? -12.806 -3.316 8.509 1.00 93.81 100 VAL A C 1
ATOM 852 O O . VAL A 1 100 ? -13.080 -4.069 7.583 1.00 93.81 100 VAL A O 1
ATOM 855 N N . VAL A 1 101 ? -13.083 -2.017 8.483 1.00 91.62 101 VAL A N 1
ATOM 856 C CA . VAL A 1 101 ? -13.439 -1.314 7.246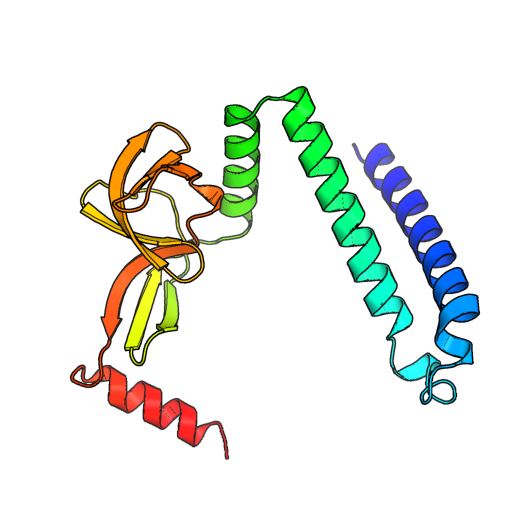 1.00 91.62 101 VAL A CA 1
ATOM 857 C C . VAL A 1 101 ? -12.171 -0.687 6.673 1.00 91.62 101 VAL A C 1
ATOM 859 O O . VAL A 1 101 ? -11.497 0.070 7.372 1.00 91.62 101 VAL A O 1
ATOM 862 N N . ASP A 1 102 ? -11.818 -1.024 5.431 1.00 86.88 102 ASP A N 1
ATOM 863 C CA . ASP A 1 102 ? -10.565 -0.575 4.782 1.00 86.88 102 ASP A CA 1
ATOM 864 C C . ASP A 1 102 ? -10.595 0.915 4.382 1.00 86.88 102 ASP A C 1
ATOM 866 O O . ASP A 1 102 ? -9.598 1.508 3.979 1.00 86.88 102 ASP 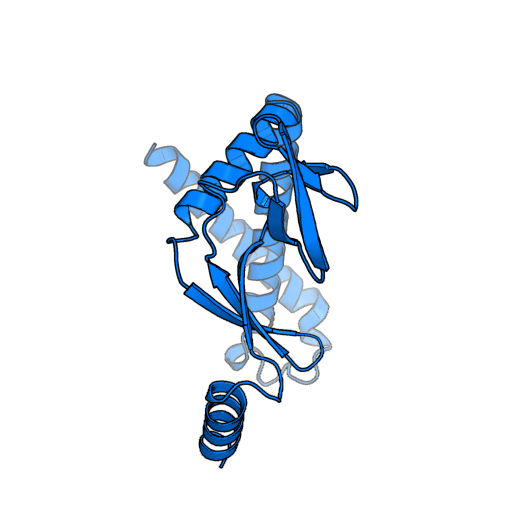A O 1
ATOM 870 N N . SER A 1 103 ? -11.741 1.579 4.547 1.00 84.62 103 SER A N 1
ATOM 871 C CA . SER A 1 103 ? -11.824 3.022 4.348 1.00 84.62 103 SER A CA 1
ATOM 872 C C . SER A 1 103 ? -11.121 3.790 5.469 1.00 84.62 103 SER A C 1
ATOM 874 O O . SER A 1 103 ? -11.389 3.601 6.660 1.00 84.62 103 SER A O 1
ATOM 876 N N . VAL A 1 104 ? -10.267 4.730 5.065 1.00 85.62 104 VAL A N 1
ATOM 877 C CA . VAL A 1 104 ? -9.638 5.722 5.950 1.00 85.62 104 VAL A CA 1
ATOM 878 C C . VAL A 1 104 ? -10.447 7.016 6.068 1.00 85.62 104 VAL A C 1
ATOM 880 O O . VAL A 1 104 ? -10.148 7.876 6.899 1.00 85.62 104 VAL A O 1
ATOM 883 N N . SER A 1 105 ? -11.504 7.160 5.270 1.00 82.31 105 SER A N 1
ATOM 884 C CA . SER A 1 105 ? -12.399 8.312 5.311 1.00 82.31 105 SER A CA 1
ATOM 885 C C . SER A 1 105 ? -13.338 8.232 6.522 1.00 82.31 105 SER A C 1
ATOM 887 O O . SER A 1 105 ? -13.790 7.164 6.930 1.00 82.31 105 SER A O 1
ATOM 889 N N . GLY A 1 106 ? -13.658 9.380 7.126 1.00 85.25 106 GLY A N 1
ATOM 890 C CA . GLY A 1 106 ? -14.606 9.438 8.249 1.00 85.25 106 GLY A CA 1
ATOM 891 C C . GLY A 1 106 ? -14.090 8.836 9.565 1.00 85.25 106 GLY A C 1
ATOM 892 O O . GLY A 1 106 ? -14.885 8.537 10.464 1.00 85.25 106 GLY A O 1
ATOM 893 N N . ILE A 1 107 ? -12.773 8.651 9.709 1.00 91.00 107 ILE A N 1
ATOM 894 C CA . ILE A 1 107 ? -12.151 8.361 11.004 1.00 91.00 107 ILE A CA 1
ATOM 895 C C . ILE A 1 107 ? -12.361 9.561 11.945 1.00 91.00 107 ILE A C 1
ATOM 897 O O . ILE A 1 107 ? -12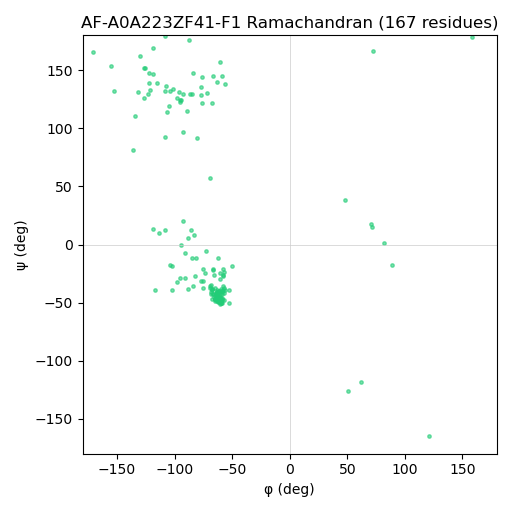.295 10.711 11.523 1.00 91.00 107 ILE A O 1
ATOM 901 N N . LYS A 1 108 ? -12.644 9.290 13.224 1.00 92.56 108 LYS A N 1
ATOM 902 C CA . LYS A 1 108 ? -12.915 10.275 14.276 1.00 92.56 108 LYS A CA 1
ATOM 903 C C . LYS A 1 108 ? -12.050 9.978 15.498 1.00 92.56 108 LYS A C 1
ATOM 905 O O . LYS A 1 108 ? -11.541 8.866 15.652 1.00 92.56 108 LYS A O 1
ATOM 910 N N . ILE A 1 109 ? -11.912 10.969 16.378 1.00 94.38 109 ILE A N 1
ATOM 911 C CA . ILE A 1 109 ? -11.257 10.802 17.682 1.00 94.38 109 ILE A CA 1
ATOM 912 C C . ILE A 1 109 ? -11.952 9.677 18.457 1.00 94.38 109 ILE A C 1
ATOM 914 O O . ILE A 1 109 ? -13.175 9.559 18.443 1.00 94.38 109 ILE A O 1
ATOM 918 N N . GLY A 1 110 ? -11.159 8.840 19.121 1.00 93.88 110 GLY A N 1
ATOM 919 C CA . GLY A 1 110 ? -11.638 7.716 19.917 1.00 93.88 110 GLY A CA 1
ATOM 920 C C . GLY A 1 110 ? -11.800 6.407 19.148 1.00 93.88 110 GLY A C 1
ATOM 921 O O . GLY A 1 110 ? -11.821 5.370 19.810 1.00 93.88 110 GLY A O 1
ATOM 922 N N . HIS A 1 111 ? -11.850 6.432 17.809 1.00 95.75 111 HIS A N 1
ATOM 923 C CA . HIS A 1 111 ? -11.839 5.212 16.999 1.00 95.75 111 HIS A CA 1
ATOM 924 C C . HIS A 1 111 ? -10.565 4.394 17.230 1.00 95.75 111 HIS A C 1
ATOM 926 O O . HIS A 1 111 ? -9.517 4.923 17.605 1.00 95.75 111 HIS A O 1
ATOM 932 N N . GLU A 1 112 ? -10.660 3.101 16.947 1.00 96.19 112 GLU A N 1
ATOM 933 C CA . GLU A 1 112 ? -9.511 2.214 16.848 1.00 96.19 112 GLU A CA 1
ATOM 934 C C . GLU A 1 112 ? -9.180 1.992 15.376 1.00 96.19 112 GLU A C 1
ATOM 936 O O . GLU A 1 112 ? -10.063 1.751 14.547 1.00 96.19 112 GLU A O 1
ATOM 941 N N . VAL A 1 113 ? -7.902 2.103 15.045 1.00 95.31 113 VAL A N 1
ATOM 942 C CA . VAL A 1 113 ? -7.398 1.960 13.683 1.00 95.31 113 VAL A CA 1
ATOM 943 C C . VAL A 1 113 ? -6.295 0.921 13.629 1.00 95.31 113 VAL A C 1
ATOM 945 O O . VAL A 1 113 ? -5.589 0.674 14.607 1.00 95.31 113 VAL A O 1
ATOM 948 N N . LEU A 1 114 ? -6.172 0.294 12.471 1.00 93.81 114 LEU A N 1
ATOM 949 C CA . LEU A 1 114 ? -5.156 -0.691 12.169 1.00 93.81 114 LEU A CA 1
ATOM 950 C C . LEU A 1 114 ? -3.982 -0.001 11.475 1.00 93.81 114 LEU A C 1
ATOM 952 O O . LEU A 1 114 ? -4.184 0.653 10.458 1.00 93.81 114 LEU A O 1
ATOM 956 N N . VAL A 1 115 ? -2.773 -0.137 12.017 1.00 93.62 115 VAL A N 1
ATOM 957 C CA . VAL A 1 115 ? -1.542 0.382 11.398 1.00 93.62 115 VAL A CA 1
ATOM 958 C C . VAL A 1 115 ? -0.483 -0.704 11.463 1.00 93.62 115 VAL A C 1
ATOM 960 O O . VAL A 1 115 ? -0.032 -1.065 12.559 1.00 93.62 115 VAL A O 1
ATOM 963 N N . GLY A 1 116 ? -0.119 -1.271 10.311 1.00 88.88 116 GLY A N 1
ATOM 964 C CA . GLY A 1 116 ? 0.738 -2.450 10.265 1.00 88.88 116 GLY A CA 1
ATOM 965 C C . GLY A 1 116 ? 0.202 -3.542 11.193 1.00 88.88 116 GLY A C 1
ATOM 966 O O . GLY A 1 116 ? -0.985 -3.866 11.219 1.00 88.88 116 GLY A O 1
ATOM 967 N N . SER A 1 117 ? 1.068 -4.028 12.088 1.00 87.50 117 SER A N 1
ATOM 968 C CA . SER A 1 117 ? 0.741 -5.053 13.086 1.00 87.50 117 SER A CA 1
ATOM 969 C C . SER A 1 117 ? 0.063 -4.544 14.384 1.00 87.50 117 SER A C 1
ATOM 971 O O . SER A 1 117 ? -0.149 -5.336 15.311 1.00 87.50 117 SER A O 1
ATOM 973 N N . ARG A 1 118 ? -0.335 -3.263 14.478 1.00 91.75 118 ARG A N 1
ATOM 974 C CA . ARG A 1 118 ? -0.849 -2.644 15.722 1.00 91.75 118 ARG A CA 1
ATOM 975 C C . ARG A 1 118 ? -2.287 -2.138 15.598 1.00 91.75 118 ARG A C 1
ATOM 977 O O . ARG A 1 118 ? -2.726 -1.770 14.514 1.00 91.75 118 ARG A O 1
ATOM 984 N N . VAL A 1 119 ? -3.046 -2.209 16.696 1.00 94.44 119 VAL A N 1
ATOM 985 C CA . VAL A 1 119 ? -4.350 -1.536 16.828 1.00 94.44 119 VAL A CA 1
ATOM 986 C C . VAL A 1 119 ? -4.114 -0.337 17.724 1.00 94.44 119 VAL A C 1
ATOM 988 O O . VAL A 1 119 ? -3.656 -0.520 18.849 1.00 94.44 119 VAL A O 1
ATOM 991 N N . LEU A 1 120 ? -4.368 0.854 17.203 1.00 96.12 120 LEU A N 1
ATOM 992 C CA . LEU A 1 120 ? -4.018 2.122 17.832 1.00 96.12 120 LEU A CA 1
ATOM 993 C C . LEU A 1 120 ? -5.273 2.967 18.029 1.00 96.12 120 LEU A C 1
ATOM 995 O O . LEU A 1 120 ? -6.196 2.908 17.210 1.00 96.12 120 LEU A O 1
ATOM 999 N N . ARG A 1 121 ? -5.316 3.771 19.094 1.00 96.81 121 ARG A N 1
ATOM 1000 C CA . ARG A 1 121 ? -6.480 4.617 19.385 1.00 96.81 121 ARG A CA 1
ATOM 1001 C C . ARG A 1 121 ? -6.262 6.037 18.892 1.00 96.81 121 ARG A C 1
ATOM 1003 O O . ARG A 1 121 ? -5.301 6.698 19.276 1.00 96.81 121 ARG A O 1
ATOM 1010 N N . VAL A 1 122 ? -7.199 6.541 18.093 1.00 96.75 122 VAL A N 1
ATOM 1011 C CA . VAL A 1 122 ? -7.140 7.894 17.529 1.00 96.75 122 VAL A CA 1
ATOM 1012 C C . VAL A 1 122 ? -7.286 8.940 18.635 1.00 96.75 122 VAL A C 1
ATOM 1014 O O . VAL A 1 122 ? -8.298 8.976 19.339 1.00 96.75 122 VAL A O 1
ATOM 1017 N N . LYS A 1 123 ? -6.292 9.821 18.762 1.00 97.25 123 LYS A N 1
ATOM 1018 C CA . LYS A 1 123 ? -6.269 10.944 19.711 1.00 97.25 123 LYS A CA 1
ATOM 1019 C C . LYS A 1 123 ? -6.591 12.277 19.044 1.00 97.25 123 LYS A C 1
ATOM 1021 O O . LYS A 1 123 ? -7.296 13.087 19.636 1.00 97.25 123 LYS A O 1
ATOM 1026 N N . LYS A 1 124 ? -6.103 12.505 17.821 1.00 95.44 124 LYS A N 1
ATOM 1027 C CA . LYS A 1 124 ? -6.326 13.749 17.066 1.00 95.44 124 LYS A CA 1
ATOM 1028 C C . LYS A 1 124 ? -6.208 13.509 15.559 1.00 95.44 124 LYS A C 1
ATOM 1030 O O . LYS A 1 124 ? -5.498 12.606 15.124 1.00 95.44 124 LYS A O 1
ATOM 1035 N N . LEU A 1 125 ? -6.888 14.347 14.779 1.00 91.12 125 LEU A N 1
ATOM 1036 C CA . LEU A 1 125 ? -6.759 14.433 13.323 1.00 91.12 125 LEU A CA 1
ATOM 1037 C C . LEU A 1 125 ? -6.044 15.738 12.956 1.00 91.12 125 LEU A C 1
ATOM 1039 O O . LEU A 1 125 ? -6.396 16.801 13.469 1.00 91.12 125 LEU A O 1
ATOM 1043 N N . ALA A 1 126 ? -5.042 15.651 12.087 1.00 88.69 126 ALA A N 1
ATOM 1044 C CA . ALA A 1 126 ? -4.224 16.770 11.634 1.00 88.69 126 ALA A CA 1
ATOM 1045 C C . ALA A 1 126 ? -4.029 16.683 10.111 1.00 88.69 126 ALA A C 1
ATOM 1047 O O . ALA A 1 126 ? -3.024 16.180 9.616 1.00 88.69 126 ALA A O 1
ATOM 1048 N N . GLY A 1 127 ? -5.024 17.144 9.347 1.00 87.12 127 GLY A N 1
ATOM 1049 C CA . GLY A 1 127 ? -4.982 17.092 7.884 1.00 87.12 127 GLY A CA 1
ATOM 1050 C C . GLY A 1 127 ? -4.901 15.655 7.362 1.00 87.12 127 GLY A C 1
ATOM 1051 O O . GLY A 1 127 ? -5.801 14.859 7.610 1.00 87.12 127 GLY A O 1
ATOM 1052 N N . VAL A 1 128 ? -3.815 15.323 6.655 1.00 89.00 128 VAL A N 1
ATOM 1053 C CA . VAL A 1 128 ? -3.548 13.959 6.153 1.00 89.00 128 VAL A CA 1
ATOM 1054 C C . VAL A 1 128 ? -2.853 13.055 7.163 1.00 89.00 128 VAL A C 1
ATOM 1056 O O . VAL A 1 128 ? -2.364 11.986 6.803 1.00 89.00 128 VAL A O 1
ATOM 1059 N N . ARG A 1 129 ? -2.801 13.471 8.427 1.00 92.00 129 ARG A N 1
ATOM 1060 C CA . ARG A 1 129 ? -2.145 12.734 9.497 1.00 92.00 129 ARG A CA 1
ATOM 1061 C C . ARG A 1 129 ? -3.068 12.509 10.671 1.00 92.00 129 ARG A C 1
ATOM 1063 O O . ARG A 1 129 ? -3.993 13.276 10.948 1.00 92.00 129 ARG A O 1
ATOM 1070 N N . LEU A 1 130 ? -2.789 11.426 11.368 1.00 93.88 130 LEU A N 1
ATOM 1071 C CA . LEU A 1 130 ? -3.544 10.931 12.490 1.00 93.88 130 LEU A CA 1
ATOM 1072 C C . LEU A 1 130 ? -2.587 10.741 13.661 1.00 93.88 130 LEU A C 1
ATOM 1074 O O . LEU A 1 130 ? -1.584 10.043 13.551 1.00 93.88 130 LEU A O 1
ATOM 1078 N N . ILE A 1 131 ? -2.915 11.353 14.795 1.00 95.81 131 ILE A N 1
ATOM 1079 C CA . ILE A 1 131 ? -2.172 11.162 16.039 1.00 95.81 131 ILE A CA 1
ATOM 1080 C C . ILE A 1 131 ? -2.872 10.072 16.837 1.00 95.81 131 ILE A C 1
ATOM 1082 O O . ILE A 1 131 ? -4.071 10.169 17.124 1.00 95.81 131 ILE A O 1
ATOM 1086 N N . THR A 1 132 ? -2.116 9.044 17.191 1.00 95.62 132 THR A N 1
ATOM 1087 C CA . THR A 1 132 ? -2.539 7.919 18.020 1.00 95.62 132 THR A CA 1
ATOM 1088 C C . THR A 1 132 ? -1.904 7.985 19.407 1.00 95.62 132 THR A C 1
ATOM 1090 O O . THR A 1 132 ? -1.118 8.877 19.720 1.00 95.62 132 THR A O 1
ATOM 1093 N N . ASP A 1 133 ? -2.231 7.011 20.246 1.00 92.94 133 ASP A N 1
ATOM 1094 C CA . ASP A 1 133 ? -1.519 6.703 21.485 1.00 92.94 133 ASP A CA 1
ATOM 1095 C C . ASP A 1 133 ? -0.054 6.269 21.293 1.00 92.94 133 ASP A C 1
ATOM 1097 O O . ASP A 1 133 ? 0.697 6.252 22.264 1.00 92.94 133 ASP A O 1
ATOM 1101 N N . HIS A 1 134 ? 0.373 5.975 20.064 1.00 93.31 134 HIS A N 1
ATOM 1102 C CA . HIS A 1 134 ? 1.735 5.547 19.740 1.00 93.31 134 HIS A CA 1
ATOM 1103 C C . HIS A 1 134 ? 2.480 6.486 18.777 1.00 93.31 134 HIS A C 1
ATOM 1105 O O . HIS A 1 134 ? 3.549 6.124 18.285 1.00 93.31 134 HIS A O 1
ATOM 1111 N N . GLY A 1 135 ? 1.957 7.693 18.543 1.00 94.25 135 GLY A N 1
ATOM 1112 C CA . GLY A 1 135 ? 2.611 8.719 17.731 1.00 94.25 135 GLY A CA 1
ATOM 1113 C C . GLY A 1 135 ? 1.785 9.174 16.533 1.00 94.25 135 GLY A C 1
ATOM 1114 O O . GLY A 1 135 ? 0.573 8.967 16.464 1.00 94.25 135 GLY A O 1
ATOM 1115 N N . GLU A 1 136 ? 2.452 9.850 15.607 1.00 95.19 136 GLU A N 1
ATOM 1116 C CA . GLU A 1 136 ? 1.856 10.435 14.410 1.00 95.19 136 GLU A CA 1
ATOM 1117 C C . GLU A 1 136 ? 2.019 9.502 13.208 1.00 95.19 136 GLU A C 1
ATOM 1119 O O . GLU A 1 136 ? 3.116 9.019 12.934 1.00 95.19 136 GLU A O 1
ATOM 1124 N N . HIS A 1 137 ? 0.925 9.278 12.483 1.00 95.00 137 HIS A N 1
ATOM 1125 C CA . HIS A 1 137 ? 0.868 8.391 11.326 1.00 95.00 137 HIS A CA 1
ATOM 1126 C C . HIS A 1 137 ? 0.171 9.095 10.160 1.00 95.00 137 HIS A C 1
ATOM 1128 O O . HIS A 1 137 ? -0.917 9.651 10.351 1.00 95.00 137 HIS A O 1
ATOM 1134 N N . PRO A 1 138 ? 0.731 9.081 8.943 1.00 93.94 138 PRO A N 1
ATOM 1135 C CA . PRO A 1 138 ? 0.009 9.551 7.774 1.00 93.94 138 PRO A CA 1
ATOM 1136 C C . PRO A 1 138 ? -1.173 8.619 7.461 1.00 93.94 138 PRO A C 1
ATOM 1138 O O . PRO A 1 138 ? -1.107 7.404 7.637 1.00 93.94 138 PRO A O 1
ATOM 1141 N N . LEU A 1 139 ? -2.281 9.183 6.977 1.00 92.69 139 LEU A N 1
ATOM 1142 C CA . LEU A 1 139 ? -3.527 8.438 6.755 1.00 92.69 139 LEU A CA 1
ATOM 1143 C C . LEU A 1 139 ? -3.372 7.294 5.748 1.00 92.69 139 LEU A C 1
ATOM 1145 O O . LEU A 1 139 ? -4.061 6.282 5.863 1.00 92.69 139 LEU A O 1
ATOM 1149 N N . HIS A 1 140 ? -2.456 7.420 4.786 1.00 90.88 140 HIS A N 1
ATOM 1150 C CA . HIS A 1 140 ? -2.220 6.373 3.797 1.00 90.88 140 HIS A CA 1
ATOM 1151 C C . HIS A 1 140 ? -1.626 5.089 4.410 1.00 90.88 140 HIS A C 1
ATOM 1153 O O . HIS A 1 140 ? -1.848 4.022 3.847 1.00 90.88 140 HIS A O 1
ATOM 1159 N N . GLU A 1 141 ? -0.981 5.148 5.582 1.00 92.31 141 GLU A N 1
ATOM 1160 C CA . GLU A 1 141 ? -0.473 3.971 6.317 1.00 92.31 141 GLU A CA 1
ATOM 1161 C C . GLU A 1 141 ? -1.553 3.242 7.143 1.00 92.31 141 GLU A C 1
ATOM 1163 O O . GLU A 1 141 ? -1.330 2.136 7.637 1.00 92.31 141 GLU A O 1
ATOM 1168 N N . ILE A 1 142 ? -2.734 3.842 7.323 1.00 93.06 142 ILE A N 1
ATOM 1169 C CA . ILE A 1 142 ? -3.779 3.312 8.209 1.00 93.06 142 ILE A CA 1
ATOM 1170 C C . ILE A 1 142 ? -4.570 2.199 7.520 1.00 93.06 142 ILE A C 1
ATOM 1172 O O . ILE A 1 142 ? -5.565 2.498 6.878 1.00 93.06 142 ILE A O 1
ATOM 1176 N N . GLU A 1 143 ? -4.198 0.930 7.652 1.00 91.00 143 GLU A N 1
ATOM 1177 C CA . GLU A 1 143 ? -4.856 -0.232 7.018 1.00 91.00 143 GLU A CA 1
ATOM 1178 C C . GLU A 1 143 ? -6.389 -0.313 7.188 1.00 91.00 143 GLU A C 1
ATOM 1180 O O . GLU A 1 143 ? -7.054 -1.022 6.445 1.00 91.00 143 GLU A O 1
ATOM 1185 N N . GLY A 1 144 ? -6.982 0.388 8.149 1.00 91.81 144 GLY A N 1
ATOM 1186 C CA . GLY A 1 144 ? -8.431 0.566 8.211 1.00 91.81 144 GLY A CA 1
ATOM 1187 C C . GLY A 1 144 ? -8.923 0.912 9.607 1.00 91.81 144 GLY A C 1
ATOM 1188 O O . GLY A 1 144 ? -8.150 0.975 10.566 1.00 91.81 144 GLY A O 1
ATOM 1189 N N . ARG A 1 145 ? -10.232 1.120 9.741 1.00 93.69 145 ARG A N 1
ATOM 1190 C CA . ARG A 1 145 ? -10.883 1.322 11.040 1.00 93.69 145 ARG A CA 1
ATOM 1191 C C . ARG A 1 145 ? -11.397 -0.006 11.580 1.00 93.69 145 ARG A C 1
ATOM 1193 O O . ARG A 1 145 ? -12.133 -0.716 10.900 1.00 93.69 145 ARG A O 1
ATOM 1200 N N . VAL A 1 146 ? -11.065 -0.309 12.829 1.00 94.62 146 VAL A N 1
ATOM 1201 C CA . VAL A 1 146 ? -11.602 -1.472 13.539 1.00 94.62 146 VAL A CA 1
ATOM 1202 C C . VAL A 1 146 ? -13.032 -1.156 13.973 1.00 94.62 146 VAL A C 1
ATOM 1204 O O . VAL A 1 146 ? -13.277 -0.174 14.671 1.00 94.62 146 VAL A O 1
ATOM 1207 N N . LEU A 1 147 ? -13.982 -1.975 13.528 1.00 94.00 147 LEU A N 1
ATOM 1208 C CA . LEU A 1 147 ? -15.400 -1.874 13.883 1.00 94.00 147 LEU A CA 1
ATOM 1209 C C . LEU A 1 147 ? -15.771 -2.783 15.052 1.00 94.00 147 LEU A C 1
ATOM 1211 O O . LEU A 1 147 ? -16.700 -2.484 15.794 1.00 94.00 147 LEU A O 1
ATOM 1215 N N . GLY A 1 148 ? -15.058 -3.897 15.210 1.00 92.06 148 GLY A N 1
ATOM 1216 C CA . GLY A 1 148 ? -15.350 -4.868 16.251 1.00 92.06 148 GLY A CA 1
ATOM 1217 C C . GLY A 1 148 ? -14.276 -5.936 16.387 1.00 92.06 148 GLY A C 1
ATOM 1218 O O . GLY A 1 148 ? -13.417 -6.104 15.517 1.00 92.06 148 GLY A O 1
ATOM 1219 N N . ARG A 1 149 ? -14.349 -6.665 17.502 1.00 92.75 149 ARG A N 1
ATOM 1220 C CA . ARG A 1 149 ? -13.483 -7.800 17.822 1.00 92.75 149 ARG A CA 1
ATOM 1221 C C . ARG A 1 149 ? -14.339 -9.031 18.079 1.00 92.75 149 ARG A C 1
ATOM 1223 O O . ARG A 1 149 ? -15.274 -8.990 18.873 1.00 92.75 149 ARG A O 1
ATOM 1230 N N . ILE A 1 150 ? -13.996 -10.126 17.422 1.00 92.50 150 ILE A N 1
ATOM 1231 C CA . ILE A 1 150 ? -14.613 -11.437 17.580 1.00 92.50 150 ILE A CA 1
ATOM 1232 C C . ILE A 1 150 ? -13.586 -12.307 18.306 1.00 92.50 150 ILE A C 1
ATOM 1234 O O . ILE A 1 150 ? -12.688 -12.893 17.695 1.00 92.50 150 ILE A O 1
ATOM 1238 N N . GLY A 1 151 ? -13.694 -12.335 19.633 1.00 90.75 151 GLY A N 1
ATOM 1239 C CA . GLY A 1 151 ? -12.873 -13.186 20.495 1.00 90.75 151 GLY A CA 1
ATOM 1240 C C . GLY A 1 151 ? -13.479 -14.583 20.699 1.00 90.75 151 GLY A C 1
ATOM 1241 O O . GLY A 1 151 ? -14.613 -14.826 20.287 1.00 90.75 151 GLY A O 1
ATOM 1242 N N . PRO A 1 152 ? -12.787 -15.496 21.406 1.00 88.19 152 PRO A N 1
ATOM 1243 C CA . PRO A 1 152 ? -13.213 -16.892 21.589 1.00 88.19 152 PRO A CA 1
ATOM 1244 C C . PRO A 1 152 ? -14.597 -17.099 22.221 1.00 88.19 152 PRO A C 1
ATOM 1246 O O . PRO A 1 152 ? -15.212 -18.150 22.052 1.00 88.19 152 PRO A O 1
ATOM 1249 N N . ARG A 1 153 ? -15.088 -16.105 22.971 1.00 86.19 153 ARG A N 1
ATOM 1250 C CA . ARG A 1 153 ? -16.419 -16.123 23.600 1.00 86.19 153 ARG A CA 1
ATOM 1251 C C . ARG A 1 153 ? -17.538 -15.647 22.666 1.00 86.19 153 ARG A C 1
ATOM 1253 O O . ARG A 1 153 ? -18.704 -15.797 23.006 1.00 86.19 153 ARG A O 1
ATOM 1260 N N . HIS A 1 154 ? -17.201 -15.060 21.520 1.00 87.56 154 HIS A N 1
ATOM 1261 C CA . HIS A 1 154 ? -18.169 -14.565 20.549 1.00 87.56 154 HIS A CA 1
ATOM 1262 C C . HIS A 1 154 ? -18.757 -15.734 19.748 1.00 87.56 154 HIS A C 1
ATOM 1264 O O . HIS A 1 154 ? -18.012 -16.590 19.278 1.00 87.56 154 HIS A O 1
ATOM 1270 N N . GLN A 1 155 ? -20.075 -15.757 19.535 1.00 85.56 155 GLN A N 1
ATOM 1271 C CA . GLN A 1 155 ? -20.764 -16.853 18.834 1.00 85.56 155 GLN A CA 1
ATOM 1272 C C . GLN A 1 155 ? -20.141 -17.159 17.459 1.00 85.56 155 GLN A C 1
ATOM 1274 O O . GLN A 1 155 ? -19.726 -18.289 17.204 1.00 85.56 155 GLN A O 1
ATOM 1279 N N . LEU A 1 156 ? -19.952 -16.120 16.637 1.00 86.00 156 LEU A N 1
ATOM 1280 C CA . LEU A 1 156 ? -19.313 -16.219 15.314 1.00 86.00 156 LEU A CA 1
ATOM 1281 C C . LEU A 1 156 ? -17.887 -16.800 15.329 1.00 86.00 156 LEU A C 1
ATOM 1283 O O . LEU A 1 156 ? -17.413 -17.282 14.305 1.00 86.00 156 LEU A O 1
ATOM 1287 N N . TYR A 1 157 ? -17.178 -16.779 16.464 1.00 88.00 157 TYR A N 1
ATOM 1288 C CA . TYR A 1 157 ? -15.820 -17.323 16.535 1.00 88.00 157 TYR A CA 1
ATOM 1289 C C . TYR A 1 157 ? -15.800 -18.828 16.250 1.00 88.00 157 TYR A C 1
ATOM 1291 O O . TYR A 1 157 ? -14.923 -19.311 15.533 1.00 88.00 157 TYR A O 1
ATOM 1299 N N . ARG A 1 158 ? -16.775 -19.577 16.784 1.00 83.69 158 ARG A N 1
ATOM 1300 C CA . ARG A 1 158 ? -16.860 -21.031 16.575 1.00 83.69 158 ARG A CA 1
ATOM 1301 C C . ARG A 1 158 ? -17.150 -21.365 15.115 1.00 83.69 158 ARG A C 1
ATOM 1303 O O . ARG A 1 158 ? -16.506 -22.247 14.559 1.00 83.69 158 ARG A O 1
ATOM 1310 N N . GLU A 1 159 ? -18.060 -20.626 14.491 1.00 85.25 159 GLU A N 1
ATOM 1311 C CA . GLU A 1 159 ? -18.420 -20.796 13.079 1.00 85.25 159 GLU A CA 1
ATOM 1312 C C . GLU A 1 159 ? -17.225 -20.533 12.154 1.00 85.25 159 GLU A C 1
ATOM 1314 O O . GLU A 1 159 ? -16.929 -21.352 11.285 1.00 85.25 159 GLU A O 1
ATOM 1319 N N . LEU A 1 160 ? -16.467 -19.458 12.404 1.00 84.06 160 LEU A N 1
ATOM 1320 C CA . LEU A 1 160 ? -15.241 -19.150 11.659 1.00 84.06 160 LEU A CA 1
ATOM 1321 C C . LEU A 1 160 ? -14.174 -20.244 11.804 1.00 84.06 160 LEU A C 1
ATOM 1323 O O . LEU A 1 160 ? -13.492 -20.575 10.834 1.00 84.06 160 LEU A O 1
ATOM 1327 N N . MET A 1 161 ? -14.018 -20.815 13.002 1.00 83.75 161 MET A N 1
ATOM 1328 C CA . MET A 1 161 ? -13.078 -21.917 13.233 1.00 83.75 161 MET A CA 1
ATOM 1329 C C . MET A 1 161 ? -13.519 -23.201 12.519 1.00 83.75 161 MET A C 1
ATOM 1331 O O . MET A 1 161 ? -12.687 -23.867 11.906 1.00 83.75 161 MET A O 1
ATOM 1335 N N . ASN A 1 162 ? -14.816 -23.515 12.540 1.00 82.25 162 ASN A N 1
ATOM 1336 C CA . ASN A 1 162 ? -15.368 -24.693 11.873 1.00 82.25 162 ASN A CA 1
ATOM 1337 C C . ASN A 1 162 ? -15.248 -24.600 10.348 1.00 82.25 162 ASN A C 1
ATOM 1339 O O . ASN A 1 162 ? -14.784 -25.549 9.723 1.00 82.25 162 ASN A O 1
ATOM 1343 N N . TRP A 1 163 ? -15.585 -23.452 9.753 1.00 78.12 163 TRP A N 1
ATOM 1344 C CA . TRP A 1 163 ? -15.440 -23.220 8.310 1.00 78.12 163 TRP A CA 1
ATOM 1345 C C . TRP A 1 163 ? -13.996 -23.423 7.836 1.00 78.12 163 TRP A C 1
ATOM 1347 O O . TRP A 1 163 ? -13.746 -24.056 6.811 1.00 78.12 163 TRP A O 1
ATOM 1357 N N . ARG A 1 164 ? -13.022 -22.944 8.619 1.00 70.94 164 ARG A N 1
ATOM 1358 C CA . ARG A 1 164 ? -11.601 -23.079 8.281 1.00 70.94 164 ARG A CA 1
ATOM 1359 C C . ARG A 1 164 ? -11.101 -24.519 8.354 1.00 70.94 164 ARG A C 1
ATOM 1361 O O . ARG A 1 164 ? -10.231 -24.889 7.575 1.00 70.94 164 ARG A O 1
ATOM 1368 N N . ASN A 1 165 ? -11.630 -25.298 9.293 1.00 74.06 165 ASN A N 1
ATOM 1369 C CA . ASN A 1 165 ? -11.287 -26.709 9.437 1.00 74.06 165 ASN A CA 1
ATOM 1370 C C . ASN A 1 165 ? -11.997 -27.574 8.378 1.00 74.06 165 ASN A C 1
ATOM 1372 O O . ASN A 1 165 ? -11.425 -28.560 7.932 1.00 74.06 165 ASN A O 1
ATOM 1376 N N . GLY A 1 166 ? -13.202 -27.185 7.941 1.00 64.25 166 GLY A N 1
ATOM 1377 C CA . GLY A 1 166 ? -13.971 -27.893 6.910 1.00 64.25 166 GLY A CA 1
ATOM 1378 C C . GLY A 1 166 ? -13.464 -27.688 5.478 1.00 64.25 166 GLY A C 1
ATOM 1379 O O . GLY A 1 166 ? -13.540 -28.610 4.681 1.00 64.25 166 GLY A O 1
ATOM 1380 N N . ASN A 1 167 ? -12.888 -26.523 5.160 1.00 59.25 167 ASN A N 1
ATOM 1381 C CA . ASN A 1 167 ? -12.291 -26.238 3.842 1.00 59.25 167 ASN A CA 1
ATOM 1382 C C . ASN A 1 167 ? -10.805 -26.636 3.728 1.00 59.25 167 ASN A C 1
ATOM 1384 O O . ASN A 1 167 ? -10.149 -26.294 2.746 1.00 59.25 167 ASN A O 1
ATOM 1388 N N . GLY A 1 168 ? -10.255 -27.291 4.753 1.00 51.78 168 GLY A N 1
ATOM 1389 C CA . GLY A 1 168 ? -8.877 -27.790 4.782 1.00 51.78 168 GLY A CA 1
ATOM 1390 C C . GLY A 1 168 ? -8.760 -29.312 4.672 1.00 51.78 168 GLY A C 1
ATOM 1391 O O . GLY A 1 168 ? -7.690 -29.829 4.985 1.00 51.78 168 GLY A O 1
ATOM 1392 N N . SER A 1 169 ? -9.845 -30.009 4.306 1.00 41.66 169 SER A N 1
ATOM 1393 C CA . SER A 1 169 ? -9.880 -31.458 4.042 1.00 41.66 169 SER A CA 1
ATOM 1394 C C . SER A 1 169 ? -9.978 -31.735 2.549 1.00 41.66 169 SER A C 1
ATOM 1396 O O . SER A 1 169 ? -10.794 -31.047 1.895 1.00 41.66 169 SER A O 1
#

Mean predicted aligned error: 8.21 Å

Foldseek 3Di:
DVVVVVVVVVVLVVQLVVQLVVCCVPPLVPDPCVVVCVPPCPSVVVSVVVVVVVVVVVVLVVCCVPPPDLVSLVVLQVVQVVVDDQDWDWDDAPQKTWTWGQDLPPDDAQWWWDAPNDTWGFHDDDRQWTQTPVGIDGSSRTRGTTPDIGHPPHPVVVVVVVVVVVVVD

Secondary structure (DSSP, 8-state):
-HHHHHHHHHHHHHHHHHHHHHHHHHTGGG-TTGGGHHHH-HHHHHHHHHHHHHHHHHHHHHHHHHH-HHHHHHHHHHHHHHH--S-EEEEEETTEEEEEE---TT--TT-EEEETTEEEEEEEEETTEEEETTEEEEGGGEEEEEEEEE-TTSHHHHHHHHHHHHTT-